Protein AF-A0A9E4EV31-F1 (afdb_monomer_lite)

pLDDT: mean 93.28, std 9.19, range [55.09, 98.31]

Foldseek 3Di:
DDPPDPQKDADDWDDDPNDTDGAWIKGDDVPFIDTDGPDDPDPVRCVDPVNVVCVVVRVCVRVVVD

Structure (mmCIF, N/CA/C/O backbone):
data_AF-A0A9E4EV31-F1
#
_entry.id   AF-A0A9E4EV31-F1
#
loop_
_atom_site.group_PDB
_atom_site.id
_atom_site.type_symbol
_atom_site.label_atom_id
_atom_site.label_alt_id
_atom_site.label_comp_id
_atom_site.label_asym_id
_atom_site.label_entity_id
_atom_site.label_seq_id
_atom_site.pdbx_PDB_ins_code
_atom_site.Cartn_x
_atom_site.Cartn_y
_atom_site.Cartn_z
_atom_site.occupancy
_atom_site.B_iso_or_equiv
_atom_site.auth_seq_id
_atom_site.auth_comp_id
_atom_site.auth_asym_id
_atom_site.auth_atom_id
_atom_site.pdbx_PDB_model_num
ATOM 1 N N . MET A 1 1 ? -4.831 11.537 -2.834 1.00 55.09 1 MET A N 1
ATOM 2 C CA . MET A 1 1 ? -3.814 11.089 -1.856 1.00 55.09 1 MET A CA 1
ATOM 3 C C . MET A 1 1 ? -2.475 11.574 -2.361 1.00 55.09 1 MET A C 1
ATOM 5 O O . MET A 1 1 ? -2.080 11.155 -3.438 1.00 55.09 1 MET A O 1
ATOM 9 N N . SER A 1 2 ? -1.841 12.523 -1.678 1.00 59.91 2 SER A N 1
ATOM 10 C CA . SER A 1 2 ? -0.495 12.969 -2.041 1.00 59.91 2 SER A CA 1
ATOM 11 C C . SER A 1 2 ? 0.534 12.133 -1.282 1.00 59.91 2 SER A C 1
ATOM 13 O O . SER A 1 2 ? 0.265 11.670 -0.175 1.00 59.91 2 SER A O 1
ATOM 15 N N . ALA A 1 3 ? 1.731 11.983 -1.845 1.00 59.19 3 ALA A N 1
ATOM 16 C CA . ALA A 1 3 ? 2.885 11.374 -1.178 1.00 59.19 3 ALA A CA 1
ATOM 17 C C . ALA A 1 3 ? 3.393 12.172 0.053 1.00 59.19 3 ALA A C 1
ATOM 19 O O . ALA A 1 3 ? 4.444 11.852 0.592 1.00 59.19 3 ALA A O 1
ATOM 20 N N . TRP A 1 4 ? 2.659 13.208 0.484 1.00 66.06 4 TRP A N 1
ATOM 21 C CA . TRP A 1 4 ? 3.037 14.174 1.522 1.00 66.06 4 TRP A CA 1
ATOM 22 C C . TRP A 1 4 ? 2.133 14.130 2.760 1.00 66.06 4 TRP A C 1
ATOM 24 O O . TRP A 1 4 ? 2.264 14.974 3.639 1.00 66.06 4 TRP A O 1
ATOM 34 N N . ASP A 1 5 ? 1.185 13.193 2.827 1.00 87.12 5 ASP A N 1
ATOM 35 C CA . ASP A 1 5 ? 0.358 13.002 4.020 1.00 87.12 5 ASP A CA 1
ATOM 36 C C . ASP A 1 5 ? 1.237 12.446 5.163 1.00 87.12 5 ASP A C 1
ATOM 38 O O . ASP A 1 5 ? 1.726 11.318 5.048 1.00 87.12 5 ASP A O 1
ATOM 42 N N . PRO A 1 6 ? 1.456 13.202 6.260 1.00 89.19 6 PRO A N 1
ATOM 43 C CA . PRO A 1 6 ? 2.360 12.801 7.339 1.00 89.19 6 PRO A CA 1
ATOM 44 C C . PRO A 1 6 ? 1.860 11.578 8.115 1.00 89.19 6 PRO A C 1
ATOM 46 O O . PRO A 1 6 ? 2.629 10.962 8.847 1.00 89.19 6 PRO A O 1
ATOM 49 N N . ALA A 1 7 ? 0.586 11.203 7.959 1.00 91.56 7 ALA A N 1
ATOM 50 C CA . ALA A 1 7 ? 0.041 9.993 8.558 1.00 91.56 7 ALA A CA 1
ATOM 51 C C . ALA A 1 7 ? 0.469 8.714 7.814 1.00 91.56 7 ALA A C 1
ATOM 53 O O . ALA A 1 7 ? 0.225 7.610 8.307 1.00 91.56 7 ALA A O 1
ATOM 54 N N . ILE A 1 8 ? 1.078 8.836 6.628 1.00 93.56 8 ILE A N 1
ATOM 55 C CA . ILE A 1 8 ? 1.544 7.699 5.837 1.00 93.56 8 ILE A CA 1
ATOM 56 C C . ILE A 1 8 ? 2.864 7.171 6.400 1.00 93.56 8 ILE A C 1
ATOM 58 O O . ILE A 1 8 ? 3.887 7.850 6.401 1.00 93.56 8 ILE A O 1
ATOM 62 N N . ARG A 1 9 ? 2.866 5.892 6.779 1.00 95.31 9 ARG A N 1
ATOM 63 C CA . ARG A 1 9 ? 4.080 5.117 7.037 1.00 95.31 9 ARG A CA 1
ATOM 64 C C . ARG A 1 9 ? 4.385 4.240 5.830 1.00 95.31 9 ARG A C 1
ATOM 66 O O . ARG A 1 9 ? 3.645 3.302 5.532 1.00 95.31 9 ARG A O 1
ATOM 73 N N . ILE A 1 10 ? 5.493 4.530 5.157 1.00 95.38 10 ILE A N 1
ATOM 74 C CA . ILE A 1 10 ? 5.974 3.754 4.009 1.00 95.38 10 ILE A CA 1
ATOM 75 C C . ILE A 1 10 ? 6.511 2.400 4.490 1.00 95.38 10 ILE A C 1
ATOM 77 O O . ILE A 1 10 ? 7.256 2.333 5.466 1.00 95.38 10 ILE A O 1
ATOM 81 N N . LEU A 1 11 ? 6.113 1.327 3.803 1.00 96.31 11 LEU A N 1
ATOM 82 C CA . LEU A 1 11 ? 6.551 -0.048 4.064 1.00 96.31 11 LEU A CA 1
ATOM 83 C C . LEU A 1 11 ? 7.474 -0.582 2.966 1.00 96.31 11 LEU A C 1
ATOM 85 O O . LEU A 1 11 ? 8.352 -1.391 3.248 1.00 96.31 11 LEU A O 1
ATOM 89 N N . ALA A 1 12 ? 7.279 -0.139 1.722 1.00 95.69 12 ALA A N 1
ATOM 90 C CA . ALA A 1 12 ? 8.118 -0.523 0.593 1.00 95.69 12 ALA A CA 1
ATOM 91 C C . ALA A 1 12 ? 8.228 0.614 -0.426 1.00 95.69 12 ALA A C 1
ATOM 93 O O . ALA A 1 12 ? 7.249 1.321 -0.688 1.00 95.69 12 ALA A O 1
ATOM 94 N N . THR A 1 13 ? 9.404 0.741 -1.038 1.00 96.06 13 THR A N 1
ATOM 95 C CA . THR A 1 13 ? 9.669 1.642 -2.164 1.00 96.06 13 THR A CA 1
ATOM 96 C C . THR A 1 13 ? 10.259 0.874 -3.342 1.00 96.06 13 THR A C 1
ATOM 98 O O . THR A 1 13 ? 10.787 -0.226 -3.179 1.00 96.06 13 THR A O 1
ATOM 101 N N . ALA A 1 14 ? 10.187 1.466 -4.530 1.00 95.62 14 ALA A N 1
ATOM 102 C CA . ALA A 1 14 ? 11.003 1.071 -5.670 1.00 95.62 14 ALA A CA 1
ATOM 103 C C . ALA A 1 14 ? 11.614 2.301 -6.333 1.00 95.62 14 ALA A C 1
ATOM 105 O O . ALA A 1 14 ? 10.991 3.364 -6.390 1.00 95.62 14 ALA A O 1
ATOM 106 N N . GLU A 1 15 ? 12.822 2.139 -6.863 1.00 97.00 15 GLU A N 1
ATOM 107 C CA . GLU A 1 15 ? 13.474 3.189 -7.627 1.00 97.00 15 GLU A CA 1
ATOM 108 C C . GLU A 1 15 ? 12.942 3.213 -9.062 1.00 97.00 15 GLU A C 1
ATOM 110 O O . GLU A 1 15 ? 12.898 2.190 -9.746 1.00 97.00 15 GLU A O 1
ATOM 115 N N . TRP A 1 16 ? 12.562 4.399 -9.530 1.00 95.25 16 TRP A N 1
ATOM 116 C CA . TRP A 1 16 ? 12.274 4.647 -10.935 1.00 95.25 16 TRP A CA 1
ATOM 117 C C . TRP A 1 16 ? 12.649 6.081 -11.310 1.00 95.25 16 TRP A C 1
ATOM 119 O O . TRP A 1 16 ? 12.285 7.036 -10.616 1.00 95.25 16 TRP A O 1
ATOM 129 N N . S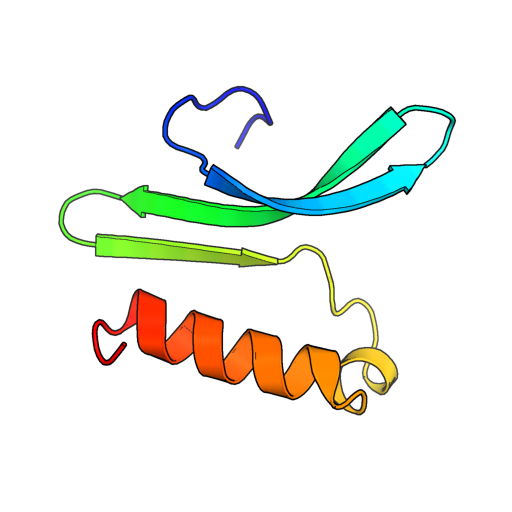ER A 1 17 ? 13.383 6.231 -12.417 1.00 96.75 17 SER A N 1
ATOM 130 C CA . SER A 1 17 ? 13.881 7.521 -12.920 1.00 96.75 17 SER A CA 1
ATOM 131 C C . SER A 1 17 ? 14.662 8.322 -11.865 1.00 96.75 17 SER A C 1
ATOM 133 O O . SER A 1 17 ? 14.444 9.523 -11.697 1.00 96.75 17 SER A O 1
ATOM 135 N N . GLY A 1 18 ? 15.539 7.643 -11.113 1.00 96.19 18 GLY A N 1
ATOM 136 C CA . GLY A 1 18 ? 16.393 8.253 -10.087 1.00 96.19 18 GLY A CA 1
ATOM 137 C C . GLY A 1 18 ? 15.650 8.740 -8.838 1.00 96.19 18 GLY A C 1
ATOM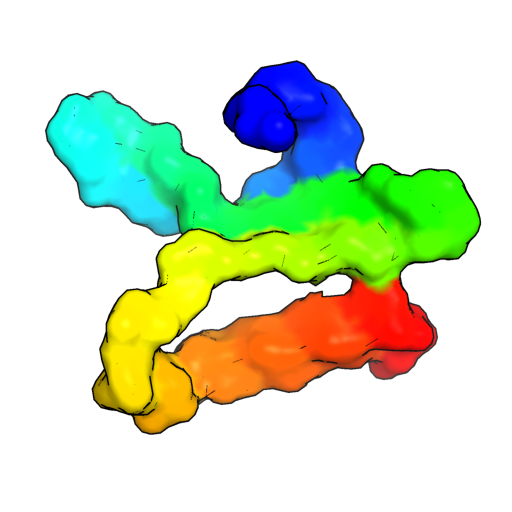 138 O O . GLY A 1 18 ? 16.184 9.546 -8.079 1.00 96.19 18 GLY A O 1
ATOM 139 N N . LYS A 1 19 ? 14.405 8.299 -8.626 1.00 94.94 19 LYS A N 1
ATOM 140 C CA . LYS A 1 19 ? 13.597 8.646 -7.450 1.00 94.94 19 LYS A CA 1
ATOM 141 C C . LYS A 1 19 ? 13.024 7.392 -6.808 1.00 94.94 19 LYS A C 1
ATOM 143 O O . LYS A 1 19 ? 12.649 6.454 -7.505 1.00 94.94 19 LYS A O 1
ATOM 148 N N . GLN A 1 20 ? 12.918 7.404 -5.484 1.00 94.06 20 GLN A N 1
ATOM 149 C CA . GLN A 1 20 ? 12.214 6.368 -4.735 1.00 94.06 20 GLN A CA 1
ATOM 150 C C . GLN A 1 20 ? 10.713 6.657 -4.743 1.00 94.06 20 GLN A C 1
ATOM 152 O O . GLN A 1 20 ? 10.282 7.736 -4.336 1.00 94.06 20 GLN A O 1
ATOM 157 N N . HIS A 1 21 ? 9.921 5.686 -5.185 1.00 93.25 21 HIS A N 1
ATOM 158 C CA . HIS A 1 21 ? 8.464 5.767 -5.214 1.00 93.25 21 HIS A CA 1
ATOM 159 C C . HIS A 1 21 ? 7.878 4.815 -4.175 1.00 93.25 21 HIS A C 1
ATOM 161 O O . HIS A 1 21 ? 8.272 3.646 -4.143 1.00 93.25 21 HIS A O 1
ATOM 167 N N . PRO A 1 22 ? 6.940 5.266 -3.328 1.00 94.19 22 PRO A N 1
ATOM 168 C CA . PRO A 1 22 ? 6.279 4.389 -2.374 1.00 94.19 22 PRO A CA 1
ATOM 169 C C . PRO A 1 22 ? 5.387 3.389 -3.113 1.00 94.19 22 PRO A C 1
ATOM 171 O O . PRO A 1 22 ? 4.496 3.777 -3.866 1.00 94.19 22 PRO A O 1
ATOM 174 N N . LEU A 1 23 ? 5.609 2.099 -2.869 1.00 95.50 23 LEU A N 1
ATOM 175 C CA . LEU A 1 23 ? 4.814 1.017 -3.450 1.00 95.50 23 LEU A CA 1
ATOM 176 C C . LEU A 1 23 ? 3.854 0.383 -2.456 1.00 95.50 23 LEU A C 1
ATOM 178 O O . LEU A 1 23 ? 2.820 -0.113 -2.881 1.00 95.50 23 LEU A O 1
ATOM 182 N N . ALA A 1 24 ? 4.157 0.411 -1.159 1.00 96.75 24 ALA A N 1
ATOM 183 C CA . ALA A 1 24 ? 3.220 -0.007 -0.124 1.00 96.75 24 ALA A CA 1
ATOM 184 C C . ALA A 1 24 ? 3.363 0.868 1.119 1.00 96.75 24 ALA A C 1
ATOM 186 O O . ALA A 1 24 ? 4.470 1.284 1.476 1.00 96.75 24 ALA A O 1
ATOM 187 N N . TRP A 1 25 ? 2.244 1.151 1.777 1.00 96.56 25 TRP A N 1
ATOM 188 C CA . TRP A 1 25 ? 2.203 1.989 2.969 1.00 96.56 25 TRP A CA 1
ATOM 189 C C . TRP A 1 25 ? 0.958 1.723 3.813 1.00 96.56 25 TRP A C 1
ATOM 191 O O . TRP A 1 25 ? -0.001 1.090 3.366 1.00 96.56 25 TRP A O 1
ATOM 201 N N . VAL A 1 26 ? 0.976 2.233 5.042 1.00 96.56 26 VAL A N 1
ATOM 202 C CA . VAL A 1 26 ? -0.167 2.212 5.957 1.00 96.56 26 VAL A CA 1
ATOM 203 C C . VAL A 1 26 ? -0.475 3.594 6.506 1.00 96.56 26 VAL A C 1
ATOM 205 O O . VAL A 1 26 ? 0.423 4.427 6.620 1.00 96.56 26 VAL A O 1
ATOM 208 N N . LYS A 1 27 ? -1.737 3.834 6.871 1.00 95.25 27 LYS A N 1
ATOM 209 C CA . LYS A 1 27 ? -2.138 5.031 7.621 1.00 95.25 27 LYS A CA 1
ATOM 210 C C . LYS A 1 27 ? -3.429 4.816 8.423 1.00 95.25 27 LYS A C 1
ATOM 212 O O . LYS A 1 27 ? -4.233 3.957 8.048 1.00 95.25 27 LYS A O 1
ATOM 217 N N . PRO A 1 28 ? -3.673 5.591 9.492 1.00 95.38 28 PRO A N 1
ATOM 218 C CA . PRO A 1 28 ? -4.984 5.648 10.131 1.00 95.38 28 PRO A CA 1
ATOM 219 C C . PRO A 1 28 ? -6.022 6.356 9.243 1.00 95.38 28 PRO A C 1
ATOM 221 O O . PRO A 1 28 ? -5.694 7.254 8.463 1.00 95.38 28 PRO A O 1
ATOM 224 N N . TYR A 1 29 ? -7.292 5.974 9.383 1.00 93.88 29 TYR A N 1
ATOM 225 C CA . TYR A 1 29 ? -8.427 6.691 8.797 1.00 93.88 29 TYR A CA 1
ATOM 226 C C . TYR A 1 29 ? -9.646 6.593 9.721 1.00 93.88 29 TYR A C 1
ATOM 228 O O . TYR A 1 29 ? -10.265 5.535 9.838 1.00 93.88 29 TYR A O 1
ATOM 236 N N . GLY A 1 30 ? -9.977 7.691 10.407 1.00 94.75 30 GLY A N 1
ATOM 237 C CA . GLY A 1 30 ? -10.948 7.661 1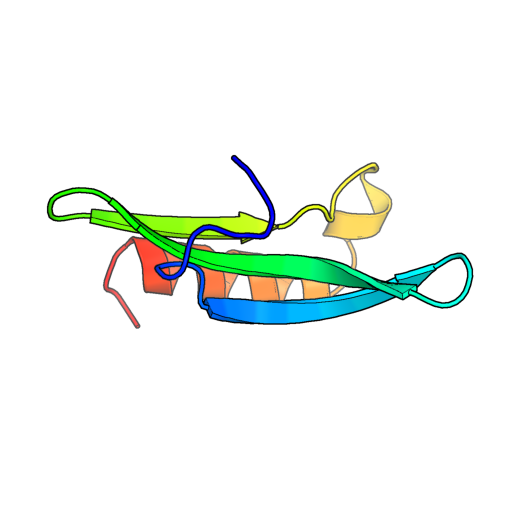1.504 1.00 94.75 30 GLY A CA 1
ATOM 238 C C . GLY A 1 30 ? -10.502 6.686 12.601 1.00 94.75 30 GLY A C 1
ATOM 239 O O . GLY A 1 30 ? -9.344 6.705 13.006 1.00 94.75 30 GLY A O 1
ATOM 240 N N . ALA A 1 31 ? -11.404 5.802 13.034 1.00 95.38 31 ALA A N 1
ATOM 241 C CA . ALA A 1 31 ? -11.089 4.705 13.958 1.00 95.38 31 ALA A CA 1
ATOM 242 C C . ALA A 1 31 ? -10.468 3.469 13.267 1.00 95.38 31 ALA A C 1
ATOM 244 O O . ALA A 1 31 ? -10.171 2.473 13.923 1.00 95.38 31 ALA A O 1
ATOM 245 N N . GLY A 1 32 ? -10.313 3.508 11.940 1.00 95.62 32 GLY A N 1
ATOM 246 C CA . GLY A 1 32 ? -9.834 2.395 11.130 1.00 95.62 32 GLY A CA 1
ATOM 247 C C . GLY A 1 32 ? -8.366 2.503 10.723 1.00 95.62 32 GLY A C 1
ATOM 248 O O . GLY A 1 32 ? -7.673 3.497 10.960 1.00 95.62 32 GLY A O 1
ATOM 249 N N . ARG A 1 33 ? -7.909 1.452 10.042 1.00 96.69 33 ARG A N 1
ATOM 250 C CA . ARG A 1 33 ? -6.565 1.312 9.477 1.00 96.69 33 ARG A CA 1
ATOM 251 C C . ARG A 1 33 ? -6.653 1.082 7.972 1.00 96.69 33 ARG A C 1
ATOM 253 O O . ARG A 1 33 ? -7.505 0.331 7.509 1.00 96.69 33 ARG A O 1
ATOM 260 N N . VAL A 1 34 ? -5.753 1.703 7.217 1.00 96.50 34 VAL A N 1
ATOM 261 C CA . VAL A 1 34 ? -5.639 1.543 5.764 1.00 96.50 34 V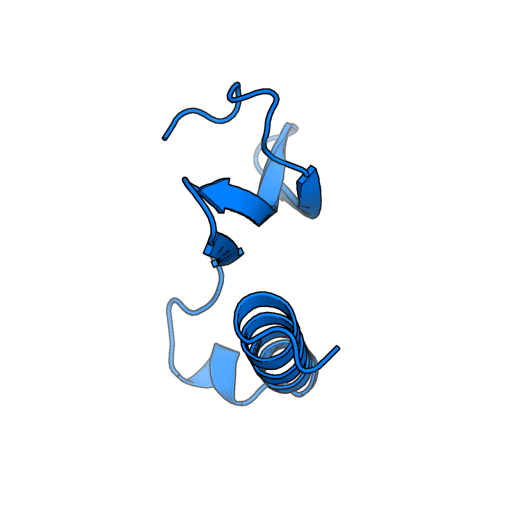AL A CA 1
ATOM 262 C C . VAL A 1 34 ? -4.288 0.931 5.445 1.00 96.50 34 VAL A C 1
ATOM 264 O O . VAL A 1 34 ? -3.260 1.498 5.811 1.00 96.50 34 VAL A O 1
ATOM 267 N N . PHE A 1 35 ? -4.301 -0.196 4.740 1.00 97.62 35 PHE A N 1
ATOM 268 C CA . PHE A 1 35 ? -3.147 -0.743 4.037 1.00 97.62 35 PHE A CA 1
ATOM 269 C C . PHE A 1 35 ? -3.329 -0.501 2.535 1.00 97.62 35 PHE A C 1
ATOM 271 O O . PHE A 1 35 ? -4.410 -0.739 1.998 1.00 97.62 35 PHE A O 1
ATOM 278 N N . TYR A 1 36 ? -2.286 -0.019 1.865 1.00 96.38 36 TYR A N 1
ATOM 279 C CA . TYR A 1 36 ? -2.277 0.239 0.427 1.00 96.38 36 TYR A CA 1
ATOM 280 C C . TYR A 1 36 ? -1.051 -0.397 -0.224 1.00 96.38 36 TYR A C 1
ATOM 282 O O . TYR A 1 36 ? 0.049 -0.350 0.331 1.00 96.38 36 TYR A O 1
ATOM 290 N N . THR A 1 37 ? -1.234 -0.906 -1.443 1.00 96.94 37 THR A N 1
ATOM 291 C CA . THR A 1 37 ? -0.148 -1.303 -2.340 1.00 96.94 37 THR A CA 1
ATOM 292 C C . THR A 1 37 ? -0.454 -0.876 -3.777 1.00 96.94 37 THR A C 1
ATOM 294 O O . THR A 1 37 ? -1.590 -0.984 -4.233 1.00 96.94 37 THR A O 1
ATOM 297 N N . ALA A 1 38 ? 0.560 -0.375 -4.483 1.00 95.50 38 ALA A N 1
ATOM 298 C CA . ALA A 1 38 ? 0.518 -0.045 -5.909 1.00 95.50 38 ALA A CA 1
ATOM 299 C C . ALA A 1 38 ? 0.865 -1.253 -6.803 1.00 95.50 38 ALA A C 1
ATOM 301 O O . ALA A 1 38 ? 0.793 -1.171 -8.029 1.00 95.50 38 ALA A O 1
ATOM 302 N N . LEU A 1 39 ? 1.279 -2.374 -6.203 1.00 95.62 39 LEU A N 1
ATOM 303 C CA . LEU A 1 39 ? 1.558 -3.622 -6.908 1.00 95.62 39 LEU A CA 1
ATOM 304 C C . LEU A 1 39 ? 0.252 -4.316 -7.324 1.00 95.62 39 LEU A C 1
ATOM 306 O O . LEU A 1 39 ? -0.774 -4.171 -6.667 1.00 95.62 39 LEU A O 1
ATOM 310 N N . GLY A 1 40 ? 0.310 -5.135 -8.378 1.00 96.06 40 GLY A N 1
ATOM 311 C CA . GLY A 1 40 ? -0.826 -5.972 -8.798 1.00 96.06 40 GLY A CA 1
ATOM 312 C C . GLY A 1 40 ? -1.362 -5.700 -10.203 1.00 96.06 40 GLY A C 1
ATOM 313 O O . GLY A 1 40 ? -2.482 -6.093 -10.500 1.00 96.06 40 GLY A O 1
ATOM 314 N N . HIS A 1 41 ? -0.581 -5.061 -11.080 1.00 95.19 41 HIS A N 1
ATOM 315 C CA . HIS A 1 41 ? -1.006 -4.739 -12.450 1.00 95.19 41 HIS A CA 1
ATOM 316 C C . HIS A 1 41 ? -1.471 -5.958 -13.273 1.00 95.19 41 HIS A C 1
ATOM 318 O O . HIS A 1 41 ? -2.321 -5.812 -14.145 1.00 95.19 41 HIS A O 1
ATOM 324 N N . GLY A 1 42 ? -0.939 -7.156 -13.008 1.00 95.62 42 GLY A N 1
ATOM 325 C CA . GLY A 1 42 ? -1.310 -8.364 -13.741 1.00 95.62 42 GLY A CA 1
ATOM 326 C C . GLY A 1 42 ? -1.411 -9.612 -12.862 1.00 95.62 42 GLY A C 1
ATOM 327 O O . GLY A 1 42 ? -0.863 -9.647 -11.756 1.00 95.62 42 GLY A O 1
ATOM 328 N N . PRO A 1 43 ? -2.059 -10.680 -13.365 1.00 95.38 43 PRO A N 1
ATOM 329 C CA . PRO A 1 43 ? -2.306 -11.905 -12.600 1.00 95.38 43 PRO A CA 1
ATOM 330 C C . PRO A 1 43 ? -1.011 -12.590 -12.144 1.00 95.38 43 PRO A C 1
ATOM 332 O O . PRO A 1 43 ? -0.939 -13.108 -11.032 1.00 95.38 43 PRO A O 1
ATOM 335 N N . GLY A 1 44 ? 0.055 -12.514 -12.949 1.00 97.81 44 GLY A N 1
ATOM 336 C CA . GLY A 1 44 ? 1.367 -13.058 -12.589 1.00 97.81 44 GLY A CA 1
ATOM 337 C C . GLY A 1 44 ? 1.981 -12.428 -11.331 1.00 97.81 44 GLY A C 1
ATOM 338 O O . GLY A 1 44 ? 2.792 -13.069 -10.667 1.00 97.81 44 GLY A O 1
ATOM 339 N N . THR A 1 45 ? 1.586 -11.206 -10.952 1.00 97.00 45 THR A N 1
ATOM 340 C CA . THR A 1 45 ? 2.025 -10.589 -9.692 1.00 97.00 45 THR A CA 1
ATOM 341 C C . THR A 1 45 ? 1.466 -11.343 -8.488 1.00 97.00 45 THR A C 1
ATOM 343 O O . THR A 1 45 ? 2.208 -11.613 -7.548 1.00 97.00 45 THR A O 1
ATOM 346 N N . PHE A 1 46 ? 0.195 -11.745 -8.533 1.00 97.00 46 PHE A N 1
ATOM 347 C CA . PHE A 1 46 ? -0.481 -12.449 -7.438 1.00 97.00 46 PHE A CA 1
ATOM 348 C C . PHE A 1 46 ? -0.044 -13.913 -7.289 1.00 97.00 46 PHE A C 1
ATOM 350 O O . PHE A 1 46 ? -0.237 -14.511 -6.232 1.00 97.00 46 PHE A O 1
ATOM 357 N N . ALA A 1 47 ? 0.603 -14.485 -8.307 1.00 97.50 47 ALA A N 1
ATOM 358 C CA . ALA A 1 47 ? 1.237 -15.799 -8.208 1.00 97.50 47 ALA A CA 1
ATOM 359 C C . ALA A 1 47 ? 2.555 -15.776 -7.406 1.00 97.50 47 ALA A C 1
ATOM 361 O O . ALA A 1 47 ? 3.060 -16.828 -7.019 1.00 97.50 47 ALA A O 1
ATOM 362 N N . ARG A 1 48 ? 3.141 -14.595 -7.149 1.00 97.75 48 ARG A N 1
ATOM 363 C CA . ARG A 1 48 ? 4.401 -14.482 -6.402 1.00 97.75 48 ARG A CA 1
ATOM 364 C C . ARG A 1 48 ? 4.158 -14.658 -4.906 1.00 97.75 48 ARG A C 1
ATOM 366 O O . ARG A 1 48 ? 3.332 -13.951 -4.332 1.00 97.75 48 ARG A O 1
ATOM 373 N N . LEU A 1 49 ? 4.970 -15.494 -4.256 1.00 98.19 49 LEU A N 1
ATOM 374 C CA . LEU A 1 49 ? 4.884 -15.746 -2.809 1.00 98.19 49 LEU A CA 1
ATOM 375 C C . LEU A 1 49 ? 4.953 -14.457 -1.978 1.00 98.19 49 LEU A C 1
ATOM 377 O O . LEU A 1 49 ? 4.147 -14.264 -1.076 1.00 98.19 49 LEU A O 1
ATOM 381 N N . GLY A 1 50 ? 5.849 -13.530 -2.333 1.00 96.94 50 GLY A N 1
ATOM 382 C CA . GLY A 1 50 ? 5.954 -12.242 -1.641 1.00 96.94 50 GLY A CA 1
ATOM 383 C C . GLY A 1 50 ? 4.694 -11.376 -1.760 1.00 96.94 50 GLY A C 1
ATOM 384 O O . GLY A 1 50 ? 4.332 -10.694 -0.807 1.00 96.94 50 GLY A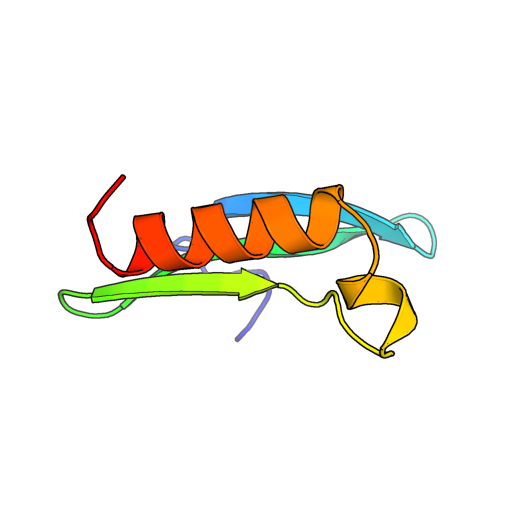 O 1
ATOM 385 N N . MET A 1 51 ? 3.984 -11.435 -2.895 1.00 97.56 51 MET A N 1
ATOM 386 C CA . MET A 1 51 ? 2.709 -10.726 -3.056 1.00 97.56 51 MET A CA 1
ATOM 387 C C . MET A 1 51 ? 1.625 -11.362 -2.185 1.00 97.56 51 MET A C 1
ATOM 389 O O . MET A 1 51 ? 0.911 -10.655 -1.483 1.00 97.56 51 MET A O 1
ATOM 393 N N . GLN A 1 52 ? 1.530 -12.692 -2.183 1.00 98.31 52 GLN A N 1
ATOM 394 C CA . GLN A 1 52 ? 0.564 -13.416 -1.352 1.00 98.31 52 GLN A CA 1
ATOM 395 C C . GLN A 1 52 ? 0.795 -13.137 0.136 1.00 98.31 52 GLN A C 1
ATOM 397 O O . GLN A 1 52 ? -0.141 -12.785 0.851 1.00 98.31 52 GLN A O 1
ATOM 402 N N . GLN A 1 53 ? 2.049 -13.202 0.582 1.00 98.19 53 GLN A N 1
ATOM 403 C CA . GLN A 1 53 ? 2.435 -12.891 1.954 1.00 98.19 53 GLN A CA 1
ATOM 404 C C . GLN A 1 53 ? 2.079 -11.447 2.333 1.00 98.19 53 GLN A C 1
ATOM 406 O O . GLN A 1 53 ? 1.486 -11.222 3.387 1.00 98.19 53 GLN A O 1
ATOM 411 N N . MET A 1 54 ? 2.386 -10.477 1.467 1.00 97.88 54 MET A N 1
ATOM 412 C CA . MET A 1 54 ? 2.057 -9.070 1.696 1.00 97.88 54 MET A CA 1
ATOM 413 C C . MET A 1 54 ? 0.546 -8.846 1.800 1.00 97.88 54 MET A C 1
ATOM 415 O O . MET A 1 54 ? 0.098 -8.122 2.684 1.00 97.88 54 MET A O 1
ATOM 419 N N . MET A 1 55 ? -0.246 -9.486 0.936 1.00 97.75 55 MET A N 1
ATOM 420 C CA . MET A 1 55 ? -1.705 -9.384 0.979 1.00 97.75 55 MET A CA 1
ATOM 421 C C . MET A 1 55 ? -2.273 -9.975 2.271 1.00 97.75 55 MET A C 1
ATOM 423 O O . MET A 1 55 ? -3.102 -9.333 2.912 1.00 97.75 55 MET A O 1
ATOM 427 N N . VAL A 1 56 ? -1.799 -11.151 2.697 1.00 98.19 56 VAL A N 1
ATOM 428 C CA . VAL A 1 56 ? -2.227 -11.777 3.961 1.00 98.19 56 VAL A CA 1
ATOM 429 C C . VAL A 1 56 ? -1.905 -10.873 5.152 1.00 98.19 56 VAL A C 1
ATOM 431 O O . VAL A 1 56 ? -2.793 -10.571 5.947 1.00 98.19 56 VAL A O 1
ATOM 434 N N . GLN A 1 57 ? -0.667 -10.383 5.248 1.00 98.12 57 GLN A N 1
ATOM 435 C CA . GLN A 1 57 ? -0.241 -9.505 6.342 1.00 98.12 57 GLN A CA 1
ATOM 436 C C . GLN A 1 57 ? -0.988 -8.169 6.333 1.00 98.12 57 GLN A C 1
ATOM 438 O O . GLN A 1 57 ? -1.417 -7.695 7.382 1.00 98.12 57 GLN A O 1
ATOM 443 N N . GLY A 1 58 ? -1.183 -7.575 5.154 1.00 97.75 58 GLY A N 1
ATOM 444 C CA . GLY A 1 58 ? -1.906 -6.317 4.994 1.00 97.75 58 GLY A CA 1
ATOM 445 C C . GLY A 1 58 ? -3.369 -6.427 5.420 1.00 97.75 58 GLY A C 1
ATOM 446 O O . GLY A 1 58 ? -3.867 -5.551 6.126 1.00 97.75 58 GLY A O 1
ATOM 447 N N . VAL A 1 59 ? -4.040 -7.526 5.055 1.00 97.75 59 VAL A N 1
ATOM 448 C CA . VAL A 1 59 ? -5.425 -7.803 5.466 1.00 97.75 59 VAL A CA 1
ATOM 449 C C . VAL A 1 59 ? -5.517 -8.050 6.971 1.00 97.75 59 VAL A C 1
ATOM 451 O O . VAL A 1 59 ? -6.367 -7.447 7.624 1.00 97.75 59 VAL A O 1
ATOM 454 N N . GLN A 1 60 ? -4.635 -8.876 7.543 1.00 98.00 60 GLN A N 1
ATOM 455 C CA . GLN A 1 60 ? -4.617 -9.139 8.988 1.00 98.00 60 GLN A CA 1
ATOM 456 C C . GLN A 1 60 ? -4.350 -7.863 9.793 1.00 98.00 60 GLN A C 1
ATOM 458 O O . GLN A 1 60 ? -5.064 -7.579 10.753 1.00 98.00 60 GLN A O 1
ATOM 463 N N . TRP A 1 61 ? -3.381 -7.049 9.368 1.00 97.38 61 TRP A N 1
ATOM 464 C CA . TRP A 1 61 ? -3.071 -5.777 10.012 1.00 97.38 61 TRP A CA 1
ATOM 465 C C . TRP A 1 61 ? -4.236 -4.789 9.911 1.00 97.38 61 TRP A C 1
ATOM 467 O O . TRP A 1 61 ? -4.635 -4.201 10.914 1.00 97.38 61 TRP A O 1
ATOM 477 N N . ALA A 1 62 ? -4.843 -4.625 8.731 1.00 97.19 62 ALA A N 1
ATOM 478 C CA . ALA A 1 62 ? -6.004 -3.749 8.573 1.00 97.19 62 ALA A CA 1
ATOM 479 C C . ALA A 1 62 ? -7.177 -4.223 9.453 1.00 97.19 62 ALA A C 1
ATOM 481 O O . ALA A 1 62 ? -7.758 -3.419 10.187 1.00 97.19 62 ALA A O 1
ATOM 482 N N . GLY A 1 63 ? -7.438 -5.534 9.473 1.00 96.38 63 GLY A N 1
ATOM 483 C CA . GLY A 1 63 ? -8.470 -6.183 10.287 1.00 96.38 63 GLY A CA 1
ATOM 484 C C . GLY A 1 63 ? -8.195 -6.212 11.796 1.00 96.38 63 GLY A C 1
ATOM 485 O O . GLY A 1 63 ? -9.124 -6.398 12.572 1.00 96.38 63 GLY A O 1
ATOM 486 N N . GLY A 1 64 ? -6.957 -5.966 12.237 1.00 92.44 64 GLY A N 1
ATOM 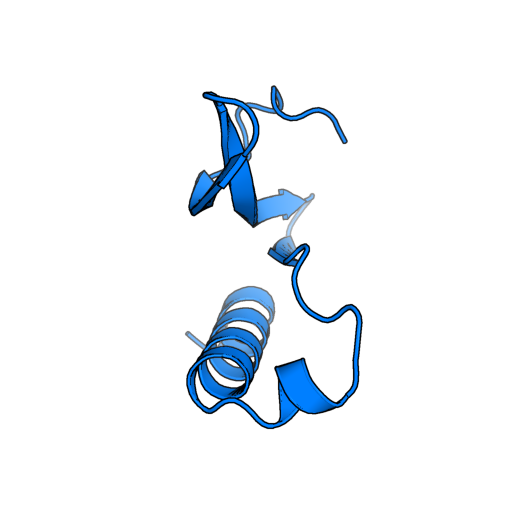487 C CA . GLY A 1 64 ? -6.586 -5.941 13.663 1.00 92.44 64 GLY A CA 1
ATOM 488 C C . GLY A 1 64 ? -6.340 -7.311 14.262 1.00 92.44 64 GLY A C 1
ATOM 489 O O . GLY A 1 64 ? -6.493 -7.495 15.463 1.00 92.44 64 GLY A O 1
ATOM 490 N N . SER A 1 65 ? -6.004 -8.264 13.405 1.00 86.88 65 SER A N 1
ATOM 491 C CA . SER A 1 65 ? -5.694 -9.647 13.757 1.00 86.88 65 SER A CA 1
ATOM 492 C C . SER A 1 65 ? -4.182 -9.909 13.783 1.00 86.88 65 SER A C 1
ATOM 494 O O . SER A 1 65 ? -3.775 -11.065 13.863 1.00 86.88 65 SER A O 1
ATOM 496 N N . LEU A 1 66 ? -3.375 -8.845 13.670 1.00 73.75 66 LEU A N 1
ATOM 497 C CA . LEU A 1 66 ? -1.914 -8.823 13.746 1.00 73.75 66 LEU A CA 1
ATOM 498 C C . LEU A 1 66 ? -1.468 -7.855 14.845 1.00 73.75 66 LEU A C 1
ATOM 500 O O . LEU A 1 66 ? -2.111 -6.781 14.951 1.00 73.75 66 LEU A O 1
#

Sequence (66 aa):
MSAWDPAIRILATAEWSGKQHPLAWVKPYGAGRVFYTALGHGPGTFARLGMQQMMVQGVQWAGGSL

Secondary structure (DSSP, 8-state):
--TT-TT-EEEEEEEETTEEEEEEEEEEETTEEEEEE---SSHHHHTSHHHHHHHHHHHHHHHT--

Radius of gyration: 12.85 Å; chains: 1; bounding box: 28×30×28 Å